Protein AF-A0A7Y5BHI3-F1 (afdb_monomer)

Sequence (91 aa):
MGKLRDQMTMEMELRNYSPKTIQAYIGHMTAFTRMFHKSPAEMGDAEIRQYLHHLKTVKKVSYSNINIAYSALKFFYTQVLRRQWQVMKLP

Solvent-accessible surface area (backbone atoms only — not comparable to full-atom values): 5363 Å² total; per-residue (Å²): 111,66,74,66,47,53,50,44,50,52,60,39,51,79,68,68,52,51,72,68,56,50,51,52,28,53,49,41,53,49,53,53,31,63,74,69,76,47,61,74,86,80,55,53,63,68,58,52,52,51,49,55,48,41,41,52,71,72,65,60,54,55,70,70,56,52,50,48,42,50,50,31,51,51,46,43,42,43,70,66,66,64,39,86,85,76,69,68,85,75,130

Secondary structure (DSSP, 8-state):
-HHHHHHHHHHHHTTT--HHHHHHHHHHHHHHHHHHTS-TTS--HHHHHHHHHHHHHTS---HHHHHHHHHHHHHIIIIIS----------

Foldseek 3Di:
DPPLLVLLLVQCVVVVHDPVLSVLLSVLVVVLCVVVVDDLLVDALVSLVVSLVCCCPVVVDDPVSSVSSVVSNVCSCCPRVVHDHPNPPPD

Mean predicted aligned error: 3.75 Å

Structure (mmCIF, N/CA/C/O backbone):
data_AF-A0A7Y5BHI3-F1
#
_entry.id   AF-A0A7Y5BHI3-F1
#
loop_
_atom_site.group_PDB
_atom_site.id
_atom_site.type_symbol
_atom_site.label_atom_id
_atom_site.label_alt_id
_atom_site.label_comp_id
_atom_site.label_asym_id
_atom_site.label_entity_id
_atom_site.label_seq_id
_atom_site.pdbx_PDB_ins_code
_atom_site.Cartn_x
_atom_site.Cartn_y
_atom_site.Cartn_z
_atom_site.occupancy
_atom_site.B_iso_or_equiv
_atom_site.auth_seq_id
_atom_site.auth_comp_id
_atom_site.auth_asym_id
_atom_site.auth_atom_id
_atom_site.pdbx_PDB_model_num
ATOM 1 N N . MET A 1 1 ? -7.538 4.888 -9.374 1.00 66.56 1 MET A N 1
ATOM 2 C CA . MET A 1 1 ? -7.634 3.782 -8.395 1.00 66.56 1 MET A CA 1
ATOM 3 C C . MET A 1 1 ? -9.004 3.703 -7.696 1.00 66.56 1 MET A C 1
ATOM 5 O O . MET A 1 1 ? -9.042 3.206 -6.589 1.00 66.56 1 MET A O 1
ATOM 9 N N . GLY A 1 2 ? -10.118 4.150 -8.304 1.00 82.38 2 GLY A N 1
ATOM 10 C CA . GLY A 1 2 ? -11.409 4.362 -7.607 1.00 82.38 2 GLY A CA 1
ATOM 11 C C . GLY A 1 2 ? -11.934 3.151 -6.827 1.00 82.38 2 GLY A C 1
ATOM 12 O O . GLY A 1 2 ? -11.705 3.050 -5.631 1.00 82.38 2 GLY A O 1
ATOM 13 N N . LYS A 1 3 ? -12.537 2.176 -7.517 1.00 90.31 3 LYS A N 1
ATOM 14 C CA . LYS A 1 3 ? -13.157 1.007 -6.865 1.00 90.31 3 LYS A CA 1
ATOM 15 C C . LYS A 1 3 ? -12.208 0.224 -5.938 1.00 90.31 3 LYS A C 1
ATOM 17 O O . LYS A 1 3 ? -12.610 -0.207 -4.866 1.00 90.31 3 LYS A O 1
ATOM 22 N N . LEU A 1 4 ? -10.944 0.060 -6.339 1.00 92.94 4 LEU A N 1
ATOM 23 C CA . LEU A 1 4 ? -9.932 -0.668 -5.558 1.00 92.94 4 LEU A CA 1
ATOM 24 C C . LEU A 1 4 ? -9.507 0.082 -4.286 1.00 92.94 4 LEU A C 1
ATOM 26 O O . LEU A 1 4 ? -9.213 -0.549 -3.274 1.00 92.94 4 LEU A O 1
ATOM 30 N N . ARG A 1 5 ? -9.481 1.419 -4.328 1.00 93.69 5 ARG A N 1
ATOM 31 C CA . ARG A 1 5 ? -9.241 2.259 -3.151 1.00 93.69 5 ARG A CA 1
ATOM 32 C C . ARG A 1 5 ? -10.388 2.111 -2.161 1.00 93.69 5 ARG A C 1
ATOM 34 O O . ARG A 1 5 ? -10.118 1.883 -0.991 1.00 93.69 5 ARG A O 1
ATOM 41 N N . ASP A 1 6 ? -11.628 2.202 -2.634 1.00 95.00 6 ASP A N 1
ATOM 42 C CA . ASP A 1 6 ? -12.809 2.136 -1.768 1.00 95.00 6 ASP A CA 1
ATOM 43 C C . ASP A 1 6 ? -12.902 0.768 -1.076 1.00 95.00 6 ASP A C 1
ATOM 45 O O . ASP A 1 6 ? -13.108 0.689 0.133 1.00 95.00 6 ASP A O 1
ATOM 49 N N . GLN A 1 7 ? -12.623 -0.312 -1.816 1.00 95.12 7 GLN A N 1
ATOM 50 C CA . GLN A 1 7 ? -12.514 -1.662 -1.256 1.00 95.12 7 GLN A CA 1
ATOM 51 C C . GLN A 1 7 ? -11.408 -1.771 -0.201 1.00 95.12 7 GLN A C 1
ATOM 53 O O . GLN A 1 7 ? -11.626 -2.352 0.858 1.00 95.12 7 GLN A O 1
ATOM 58 N N . MET A 1 8 ? -10.225 -1.207 -0.466 1.00 96.19 8 MET A N 1
ATOM 59 C CA . MET A 1 8 ? -9.129 -1.210 0.504 1.00 96.19 8 MET A CA 1
ATOM 60 C C . MET A 1 8 ? -9.493 -0.438 1.774 1.00 96.19 8 MET A C 1
ATOM 62 O O . MET A 1 8 ? -9.222 -0.926 2.867 1.00 96.19 8 MET A O 1
ATOM 66 N N . THR A 1 9 ? -10.108 0.738 1.639 1.00 96.75 9 THR A N 1
ATOM 67 C CA . THR A 1 9 ? -10.567 1.546 2.774 1.00 96.75 9 THR A CA 1
ATOM 68 C C . THR A 1 9 ? -11.569 0.768 3.622 1.00 96.75 9 THR A C 1
ATOM 70 O O . THR A 1 9 ? -11.328 0.607 4.815 1.00 96.75 9 THR A O 1
ATOM 73 N N . MET A 1 10 ? -12.602 0.191 3.003 1.00 96.88 10 MET A N 1
ATOM 74 C CA . MET A 1 10 ? -13.608 -0.616 3.700 1.00 96.88 10 MET A CA 1
ATOM 75 C C . MET A 1 10 ? -12.979 -1.804 4.448 1.00 96.88 10 MET A C 1
ATOM 77 O O . MET A 1 10 ? -13.253 -2.017 5.625 1.00 96.88 10 MET A O 1
ATOM 81 N N . GLU A 1 11 ? -12.086 -2.561 3.803 1.00 96.69 11 GLU A N 1
ATOM 82 C CA . GLU A 1 11 ? -11.394 -3.700 4.430 1.00 96.69 11 GLU A CA 1
ATOM 83 C C . GLU A 1 11 ? -10.514 -3.286 5.619 1.00 96.69 11 GLU A C 1
ATOM 85 O O . GLU A 1 11 ? -10.361 -4.048 6.577 1.00 96.69 11 GLU A O 1
ATOM 90 N N . MET A 1 12 ? -9.907 -2.098 5.573 1.00 97.50 12 MET A N 1
ATOM 91 C CA . MET A 1 12 ? -9.111 -1.571 6.683 1.00 97.50 12 MET A CA 1
ATOM 92 C C . MET A 1 12 ? -9.992 -1.081 7.838 1.00 97.50 12 MET A C 1
ATOM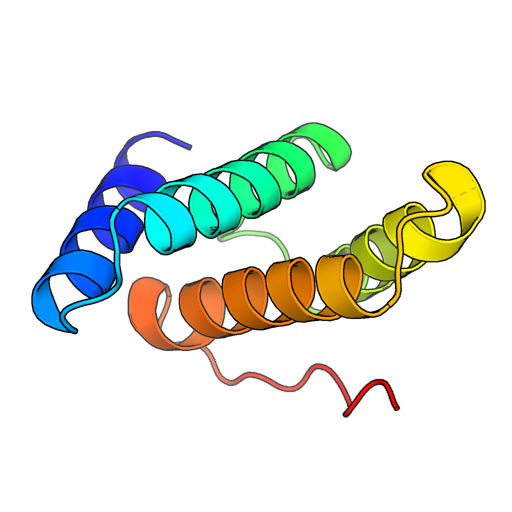 94 O O . MET A 1 12 ? -9.664 -1.335 8.998 1.00 97.50 12 MET A O 1
ATOM 98 N N . GLU A 1 13 ? -11.112 -0.421 7.540 1.00 97.19 13 GLU A N 1
ATOM 99 C CA . GLU A 1 13 ? -12.094 0.025 8.537 1.00 97.19 13 GLU A CA 1
ATOM 100 C C . GLU A 1 13 ? -12.706 -1.162 9.287 1.00 97.19 13 GLU A C 1
ATOM 102 O O . GLU A 1 13 ? -12.713 -1.166 10.516 1.00 97.19 13 GLU A O 1
ATOM 107 N N . LEU A 1 14 ? -13.092 -2.228 8.574 1.00 96.88 14 LEU A N 1
ATOM 108 C CA . LEU A 1 14 ? -13.602 -3.473 9.171 1.00 96.88 14 LEU A CA 1
ATOM 109 C C . LEU A 1 14 ? -12.606 -4.142 10.132 1.00 96.88 14 LEU A C 1
ATOM 111 O O . LEU A 1 14 ? -12.994 -4.920 11.000 1.00 96.88 14 LEU A O 1
ATOM 115 N N . ARG A 1 15 ? -11.313 -3.842 9.988 1.00 96.00 15 ARG A N 1
ATOM 116 C CA . ARG A 1 15 ? -10.232 -4.351 10.844 1.00 96.00 15 ARG A CA 1
ATOM 117 C C . ARG A 1 15 ? -9.799 -3.352 11.915 1.00 96.00 15 ARG A C 1
ATOM 119 O O . ARG A 1 15 ? -8.775 -3.573 12.557 1.00 96.00 15 ARG A O 1
ATOM 126 N N . ASN A 1 16 ? -10.556 -2.273 12.108 1.00 96.44 16 ASN A N 1
ATOM 127 C CA . ASN A 1 16 ? -10.305 -1.226 13.099 1.00 96.44 16 ASN A CA 1
ATOM 128 C C . ASN A 1 16 ? -8.951 -0.517 12.928 1.00 96.44 16 ASN A C 1
ATOM 130 O O . ASN A 1 16 ? -8.324 -0.099 13.904 1.00 96.44 16 ASN A O 1
ATOM 134 N N . TYR A 1 17 ? -8.473 -0.366 11.688 1.00 96.75 17 TYR A N 1
ATOM 135 C CA . TYR A 1 17 ? -7.304 0.475 11.436 1.00 96.75 17 TYR A CA 1
ATOM 136 C C . TYR A 1 17 ? -7.628 1.936 11.748 1.00 96.75 17 TYR A C 1
ATOM 138 O O . TYR A 1 17 ? -8.700 2.438 11.417 1.00 96.75 17 TYR A O 1
ATOM 146 N N . SER A 1 18 ? -6.667 2.651 12.339 1.00 97.44 18 SER A N 1
ATOM 147 C CA . SER A 1 18 ? -6.853 4.078 12.605 1.00 97.44 18 SER A CA 1
ATOM 148 C C . SER A 1 18 ? -7.018 4.870 11.295 1.00 97.44 18 SER A C 1
ATOM 150 O O . SER A 1 18 ? -6.354 4.540 10.301 1.00 97.44 18 SER A O 1
ATOM 152 N N . PRO A 1 19 ? -7.792 5.974 11.285 1.00 97.00 19 PRO A N 1
ATOM 153 C CA . PRO A 1 19 ? -7.929 6.837 10.108 1.00 97.00 19 PRO A CA 1
ATOM 154 C C . PRO A 1 19 ? -6.580 7.315 9.556 1.00 97.00 19 PRO A C 1
ATOM 156 O O . PRO A 1 19 ? -6.373 7.370 8.344 1.00 97.00 19 PRO A O 1
ATOM 159 N N . LYS A 1 20 ? -5.616 7.586 10.446 1.00 96.88 20 LYS A N 1
ATOM 160 C CA . LYS A 1 20 ? -4.251 7.978 10.074 1.00 96.88 20 LYS A CA 1
ATOM 161 C C . LYS A 1 20 ? -3.521 6.862 9.323 1.00 96.88 20 LYS A C 1
ATOM 163 O O . LYS A 1 20 ? -2.831 7.130 8.341 1.00 96.88 20 LYS A O 1
ATOM 168 N N . THR A 1 21 ? -3.682 5.611 9.754 1.00 95.69 21 THR A N 1
ATOM 169 C CA . THR A 1 21 ? -3.081 4.456 9.074 1.00 95.69 21 THR A CA 1
ATOM 170 C C . THR A 1 21 ? -3.725 4.216 7.712 1.00 95.69 21 THR A C 1
ATOM 172 O O . THR A 1 21 ? -3.006 3.976 6.745 1.00 95.69 21 THR A O 1
ATOM 175 N N . ILE A 1 22 ? -5.052 4.343 7.612 1.00 97.31 22 ILE A N 1
ATOM 176 C CA . ILE A 1 22 ? -5.783 4.238 6.340 1.00 97.31 22 ILE A CA 1
ATOM 177 C C . ILE A 1 22 ? -5.264 5.283 5.350 1.00 97.31 22 ILE A C 1
ATOM 179 O O . ILE A 1 22 ? -4.874 4.936 4.237 1.00 97.31 22 ILE A O 1
ATOM 183 N N . GLN A 1 23 ? -5.172 6.549 5.765 1.00 97.12 23 GLN A N 1
ATOM 184 C CA . GLN A 1 23 ? -4.648 7.620 4.914 1.00 97.12 23 GLN A CA 1
ATOM 185 C C . GLN A 1 23 ? -3.222 7.337 4.434 1.00 97.12 23 GLN A C 1
ATOM 187 O O . GLN A 1 23 ? -2.935 7.496 3.247 1.00 97.12 23 GLN A O 1
ATOM 192 N N . ALA A 1 24 ? -2.341 6.868 5.323 1.00 96.88 24 ALA A N 1
ATOM 193 C CA . ALA A 1 24 ? -0.975 6.513 4.952 1.00 96.88 24 ALA A CA 1
ATOM 194 C C . ALA A 1 24 ? -0.944 5.378 3.914 1.00 96.88 24 ALA A C 1
ATOM 196 O O . ALA A 1 24 ? -0.249 5.476 2.901 1.00 96.88 24 ALA A O 1
ATOM 197 N N . TYR A 1 25 ? -1.737 4.326 4.121 1.00 97.50 25 TYR A N 1
ATOM 198 C CA . TYR A 1 25 ? -1.790 3.173 3.222 1.00 97.50 25 TYR A CA 1
ATOM 199 C C . TYR A 1 25 ? -2.327 3.557 1.840 1.00 97.50 25 TYR A C 1
ATOM 201 O O . TYR A 1 25 ? -1.694 3.254 0.826 1.00 97.50 25 TYR A O 1
ATOM 209 N N . ILE A 1 26 ? -3.445 4.287 1.787 1.00 96.81 26 ILE A N 1
ATOM 210 C CA . ILE A 1 26 ? -4.017 4.787 0.530 1.00 96.81 26 ILE A CA 1
ATOM 211 C C . ILE A 1 26 ? -3.051 5.746 -0.175 1.00 96.81 26 ILE A C 1
ATOM 213 O O . ILE A 1 26 ? -2.917 5.693 -1.401 1.00 96.81 26 ILE A O 1
ATOM 217 N N . GLY A 1 27 ? -2.343 6.592 0.577 1.00 96.50 27 GLY A N 1
ATOM 218 C CA . GLY A 1 27 ? -1.315 7.484 0.043 1.00 96.50 27 GLY A CA 1
ATOM 219 C C . GLY A 1 27 ? -0.197 6.717 -0.664 1.00 96.50 27 GLY A C 1
ATOM 220 O O . GLY A 1 27 ? 0.123 7.019 -1.817 1.00 96.50 27 GLY A O 1
ATOM 221 N N . HIS A 1 28 ? 0.339 5.672 -0.026 1.00 96.62 28 HIS A N 1
ATOM 222 C CA . HIS A 1 28 ? 1.362 4.815 -0.630 1.00 96.62 28 HIS A CA 1
ATOM 223 C C . HIS A 1 28 ? 0.855 4.064 -1.857 1.00 96.62 28 HIS A C 1
ATOM 225 O O . HIS A 1 28 ? 1.524 4.080 -2.889 1.00 96.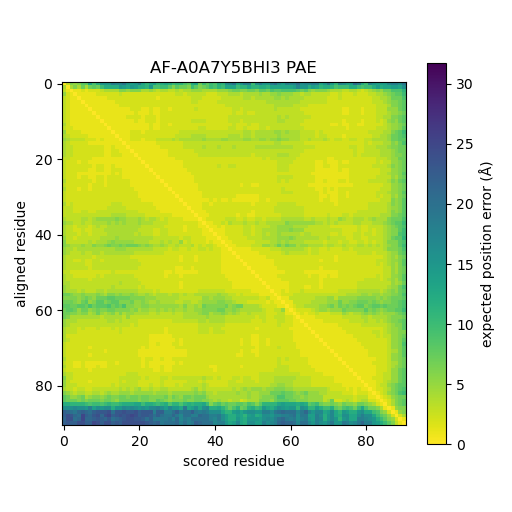62 28 HIS A O 1
ATOM 231 N N . MET A 1 29 ? -0.344 3.480 -1.798 1.00 96.38 29 MET A N 1
ATOM 232 C CA . MET A 1 29 ? -0.942 2.826 -2.964 1.00 96.38 29 MET A CA 1
ATOM 233 C C . MET A 1 29 ? -1.127 3.813 -4.122 1.00 96.38 29 MET A C 1
ATOM 235 O O . MET A 1 29 ? -0.857 3.486 -5.277 1.00 96.38 29 MET A O 1
ATOM 239 N N . THR A 1 30 ? -1.543 5.048 -3.832 1.00 95.12 30 THR A N 1
ATOM 240 C CA . THR A 1 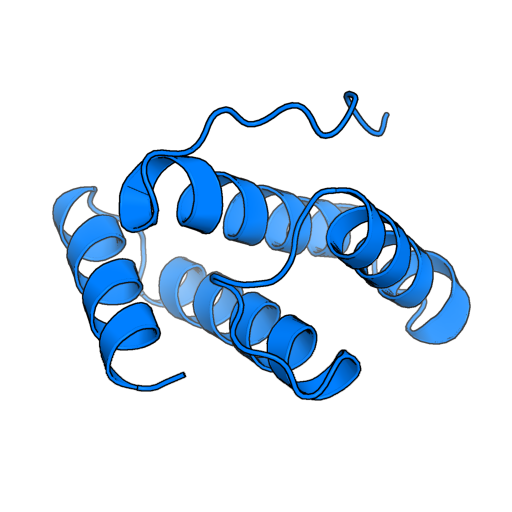30 ? -1.748 6.081 -4.858 1.00 95.12 30 THR A CA 1
ATOM 241 C C . THR A 1 30 ? -0.423 6.469 -5.500 1.00 95.12 30 THR A C 1
ATOM 243 O O . THR A 1 30 ? -0.319 6.475 -6.726 1.00 95.12 30 THR A O 1
ATOM 246 N N . ALA A 1 31 ? 0.613 6.709 -4.694 1.00 95.06 31 ALA A N 1
ATOM 247 C CA . ALA A 1 31 ? 1.960 6.986 -5.185 1.00 95.06 31 ALA A CA 1
ATOM 248 C C . ALA A 1 31 ? 2.527 5.826 -6.020 1.00 95.06 31 ALA A C 1
ATOM 250 O O . ALA A 1 31 ? 3.117 6.068 -7.070 1.00 95.06 31 ALA A O 1
ATOM 251 N N . PHE A 1 32 ? 2.295 4.584 -5.595 1.00 95.56 32 PHE A N 1
ATOM 252 C CA . PHE A 1 32 ? 2.677 3.381 -6.330 1.00 95.56 32 PHE A CA 1
ATOM 253 C C . PHE A 1 32 ? 2.019 3.335 -7.715 1.00 95.56 32 PHE A C 1
ATOM 255 O O . PHE A 1 32 ? 2.708 3.272 -8.728 1.00 95.56 32 PHE A O 1
ATOM 262 N N . THR A 1 33 ? 0.693 3.477 -7.790 1.00 94.38 33 THR 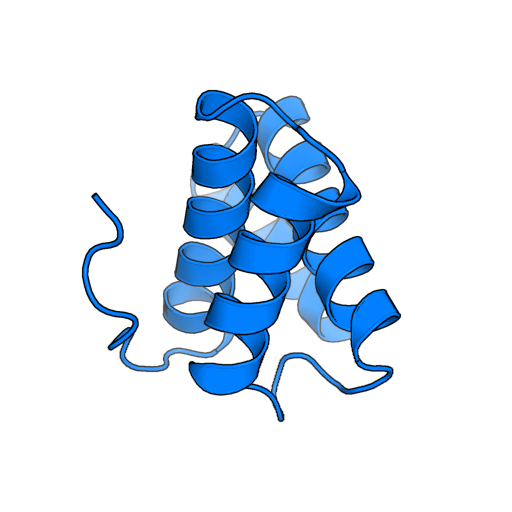A N 1
ATOM 263 C CA . THR A 1 33 ? -0.021 3.477 -9.083 1.00 94.38 33 THR A CA 1
ATOM 264 C C . THR A 1 33 ? 0.366 4.638 -9.989 1.00 94.38 33 THR A C 1
ATOM 266 O O . THR A 1 33 ? 0.443 4.472 -11.204 1.00 94.38 33 THR A O 1
ATOM 269 N N . ARG A 1 34 ? 0.674 5.803 -9.407 1.00 94.56 34 ARG A N 1
ATOM 270 C CA . ARG A 1 34 ? 1.148 6.969 -10.153 1.00 94.56 34 ARG A CA 1
ATOM 271 C C . ARG A 1 34 ? 2.539 6.755 -10.746 1.00 94.56 34 ARG A C 1
ATOM 273 O O . ARG A 1 34 ? 2.790 7.272 -11.822 1.00 94.56 34 ARG A O 1
ATOM 280 N N . MET A 1 35 ? 3.421 6.017 -10.071 1.00 94.69 35 MET A N 1
ATOM 281 C CA . MET A 1 35 ? 4.776 5.749 -10.564 1.00 94.69 35 MET A CA 1
ATOM 282 C C . MET A 1 35 ? 4.775 4.893 -11.838 1.00 94.69 35 MET A C 1
ATOM 284 O O . MET A 1 35 ? 5.591 5.128 -12.721 1.00 94.69 35 MET A O 1
ATOM 288 N N . PHE A 1 36 ? 3.865 3.923 -11.941 1.00 94.44 36 PHE A N 1
ATOM 289 C CA . PHE A 1 36 ? 3.836 2.976 -13.063 1.00 94.44 36 PHE A CA 1
ATOM 290 C C . PHE A 1 36 ? 2.753 3.262 -14.100 1.00 94.44 36 PHE A C 1
ATOM 292 O O . PHE A 1 36 ? 2.763 2.635 -15.154 1.00 94.44 36 PHE A O 1
ATOM 299 N N . HIS A 1 37 ? 1.814 4.170 -13.812 1.00 92.81 37 HIS A N 1
ATOM 300 C CA . HIS A 1 37 ? 0.661 4.472 -14.669 1.00 92.81 37 HIS A CA 1
ATOM 301 C C . HIS A 1 37 ? -0.171 3.231 -15.045 1.00 92.81 37 HIS A C 1
ATOM 303 O O . HIS A 1 37 ? -0.789 3.179 -16.104 1.00 92.81 37 HIS A O 1
ATOM 309 N N . LYS A 1 38 ? -0.201 2.233 -14.155 1.00 91.12 38 LYS A N 1
ATOM 310 C CA . LYS A 1 38 ? -0.917 0.964 -14.327 1.00 91.12 38 LYS A CA 1
ATOM 311 C C . LYS A 1 38 ? -1.900 0.734 -13.191 1.00 91.12 38 LYS A C 1
ATOM 313 O O . LYS A 1 38 ? -1.746 1.276 -12.088 1.00 91.12 38 LYS A O 1
ATOM 318 N N . SER A 1 39 ? -2.902 -0.103 -13.443 1.00 91.19 39 SER A N 1
ATOM 319 C CA . SER A 1 39 ? -3.754 -0.593 -12.367 1.00 91.19 39 SER A CA 1
ATOM 320 C C . SER A 1 39 ? -2.916 -1.425 -11.392 1.00 91.19 39 SER A C 1
ATOM 322 O O . SER A 1 39 ? -2.134 -2.269 -11.830 1.00 91.19 39 SER A O 1
ATOM 324 N N . PRO A 1 40 ? -3.082 -1.273 -10.066 1.00 91.50 40 PRO A N 1
ATOM 325 C CA . PRO A 1 40 ? -2.375 -2.117 -9.105 1.00 91.50 40 PRO A CA 1
ATOM 326 C C . PRO A 1 40 ? -2.827 -3.579 -9.152 1.00 91.50 40 PRO A C 1
ATOM 328 O O . PRO A 1 40 ? -2.155 -4.439 -8.601 1.00 91.50 40 PRO A O 1
ATOM 331 N N . ALA A 1 41 ? -3.920 -3.886 -9.855 1.00 91.25 41 ALA A N 1
ATOM 332 C CA . ALA A 1 41 ? -4.291 -5.258 -10.178 1.00 91.25 41 ALA A CA 1
ATOM 333 C C . ALA A 1 41 ? -3.424 -5.881 -11.292 1.00 91.25 41 ALA A C 1
ATOM 335 O O . ALA A 1 41 ? -3.349 -7.101 -11.383 1.00 91.25 41 ALA A O 1
ATOM 336 N N . GLU A 1 42 ? -2.748 -5.094 -12.123 1.00 91.25 42 GLU A N 1
ATOM 337 C CA . GLU A 1 42 ? -1.906 -5.591 -13.228 1.00 91.25 42 GLU A CA 1
ATOM 338 C C . GLU A 1 42 ? -0.418 -5.628 -12.863 1.00 91.25 42 GLU A C 1
ATOM 340 O O . GLU A 1 42 ? 0.411 -6.077 -13.647 1.00 91.25 42 GLU A O 1
ATOM 345 N N . MET A 1 43 ? -0.080 -5.141 -11.671 1.00 92.31 43 MET A N 1
ATOM 346 C CA . MET A 1 43 ? 1.283 -5.072 -11.162 1.00 92.31 43 MET A CA 1
ATOM 347 C C . MET A 1 43 ? 1.576 -6.229 -10.203 1.00 92.31 43 MET A C 1
ATOM 349 O O . MET A 1 43 ? 0.661 -6.877 -9.680 1.00 92.31 43 MET A O 1
ATOM 353 N N . GLY A 1 44 ? 2.863 -6.484 -9.972 1.00 88.44 44 GLY A N 1
ATOM 354 C CA . GLY A 1 44 ? 3.320 -7.547 -9.084 1.00 88.44 44 GLY A CA 1
ATOM 355 C C . GLY A 1 44 ? 4.669 -7.247 -8.442 1.00 88.44 44 GLY A C 1
ATOM 356 O O . GLY A 1 44 ? 5.034 -6.097 -8.187 1.00 88.44 44 GLY A O 1
ATOM 357 N N . ASP A 1 45 ? 5.413 -8.309 -8.146 1.00 89.75 45 ASP A N 1
ATOM 358 C CA . ASP A 1 45 ? 6.638 -8.252 -7.346 1.00 89.75 45 ASP A CA 1
ATOM 359 C C . ASP A 1 45 ? 7.719 -7.338 -7.939 1.00 89.75 45 ASP A C 1
ATOM 361 O O . ASP A 1 45 ? 8.469 -6.704 -7.192 1.00 89.75 45 ASP A O 1
ATOM 365 N N . ALA A 1 46 ? 7.799 -7.249 -9.270 1.00 90.75 46 ALA A N 1
ATOM 366 C CA . ALA A 1 46 ? 8.766 -6.402 -9.961 1.00 90.75 46 ALA A CA 1
ATOM 367 C C . ALA A 1 46 ? 8.521 -4.916 -9.659 1.00 90.75 46 ALA A C 1
ATOM 369 O O . ALA A 1 46 ? 9.424 -4.224 -9.179 1.00 90.75 46 ALA A O 1
ATOM 370 N N . GLU A 1 47 ? 7.293 -4.438 -9.860 1.00 94.38 47 GLU A N 1
ATOM 371 C CA . GLU A 1 47 ? 6.912 -3.053 -9.579 1.00 94.38 47 GLU A CA 1
ATOM 372 C C . GLU A 1 47 ? 7.011 -2.743 -8.084 1.00 94.38 47 GLU A C 1
ATOM 374 O O . GLU A 1 47 ? 7.497 -1.676 -7.702 1.00 94.38 47 GLU A O 1
ATOM 379 N N . ILE A 1 48 ? 6.611 -3.682 -7.218 1.00 93.19 48 ILE A N 1
ATOM 380 C CA . ILE A 1 48 ? 6.711 -3.519 -5.760 1.00 93.19 48 ILE A CA 1
ATOM 381 C C . ILE A 1 48 ? 8.167 -3.281 -5.345 1.00 93.19 48 ILE A C 1
ATOM 383 O O . ILE A 1 48 ? 8.457 -2.321 -4.626 1.00 93.19 48 ILE A O 1
ATOM 387 N N . ARG A 1 49 ? 9.102 -4.113 -5.822 1.00 91.94 49 ARG A N 1
ATOM 388 C CA . ARG A 1 49 ? 10.537 -3.956 -5.527 1.00 91.94 49 ARG A CA 1
ATOM 389 C C . ARG A 1 49 ? 11.072 -2.627 -6.045 1.00 91.94 49 ARG A C 1
ATOM 391 O O . ARG A 1 49 ? 11.775 -1.934 -5.312 1.00 91.94 49 ARG A O 1
ATOM 398 N N . GLN A 1 50 ? 10.712 -2.246 -7.269 1.00 94.12 50 GLN A N 1
ATOM 399 C CA . GLN A 1 50 ? 11.135 -0.974 -7.856 1.00 94.12 50 GLN A CA 1
ATOM 400 C C . GLN A 1 50 ? 10.607 0.231 -7.070 1.00 94.12 50 GLN A C 1
ATOM 402 O O . GLN A 1 50 ? 11.353 1.181 -6.836 1.00 94.12 50 GLN A O 1
ATOM 407 N N . TYR A 1 51 ? 9.362 0.186 -6.595 1.00 94.88 51 TYR A N 1
ATOM 408 C CA . TYR A 1 51 ? 8.787 1.256 -5.783 1.00 94.88 51 TYR A CA 1
ATOM 409 C C . TYR A 1 51 ? 9.471 1.393 -4.424 1.00 94.88 51 TYR A C 1
ATOM 411 O O . TYR A 1 51 ? 9.856 2.495 -4.036 1.00 94.88 51 TYR A O 1
ATOM 419 N N . LEU A 1 52 ? 9.687 0.286 -3.709 1.00 92.88 52 LEU A N 1
ATOM 420 C CA . LEU A 1 52 ? 10.383 0.315 -2.418 1.00 92.88 52 LEU A CA 1
ATOM 421 C C . LEU A 1 52 ? 11.837 0.781 -2.584 1.00 92.88 52 LEU A C 1
ATOM 423 O O . LEU A 1 52 ? 12.332 1.582 -1.787 1.00 92.88 52 LEU A O 1
ATOM 427 N N . HIS A 1 53 ? 12.499 0.362 -3.665 1.00 93.06 53 HIS A N 1
ATOM 428 C CA . HIS A 1 53 ? 13.824 0.856 -4.025 1.00 93.06 53 HIS A CA 1
ATOM 429 C C . HIS A 1 53 ? 13.815 2.360 -4.338 1.00 93.06 53 HIS A C 1
ATOM 431 O O . HIS A 1 53 ? 14.695 3.084 -3.872 1.00 93.06 53 HIS A O 1
ATOM 437 N N . HIS A 1 54 ? 12.813 2.858 -5.066 1.00 94.25 54 HIS A N 1
ATOM 438 C CA . HIS A 1 54 ? 12.644 4.285 -5.352 1.00 94.25 54 HIS A CA 1
ATOM 439 C C . HIS A 1 54 ? 12.422 5.103 -4.074 1.00 94.25 54 HIS A C 1
ATOM 441 O O . HIS A 1 54 ? 13.032 6.160 -3.903 1.00 94.25 54 HIS A O 1
ATOM 447 N N . LEU A 1 55 ? 11.604 4.605 -3.141 1.00 93.38 55 LEU A N 1
ATOM 448 C CA . LEU A 1 55 ? 11.414 5.245 -1.839 1.00 93.38 55 LEU A CA 1
ATOM 449 C C . LEU A 1 55 ? 12.742 5.373 -1.080 1.00 93.38 55 LEU A C 1
ATOM 451 O O . LEU A 1 55 ? 13.047 6.439 -0.543 1.00 93.38 55 LEU A O 1
ATOM 455 N N . LYS A 1 56 ? 13.558 4.315 -1.089 1.00 91.31 56 LYS A N 1
ATOM 456 C CA . LYS A 1 56 ? 14.861 4.289 -0.417 1.00 91.31 56 LYS A CA 1
ATOM 457 C C . LYS A 1 56 ? 15.895 5.203 -1.075 1.00 91.31 56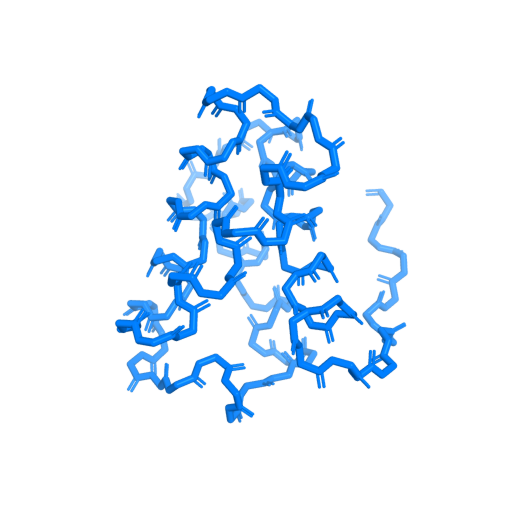 LYS A C 1
ATOM 459 O O . LYS A 1 56 ? 16.567 5.960 -0.386 1.00 91.31 56 LYS A O 1
ATOM 464 N N . THR A 1 57 ? 16.050 5.120 -2.393 1.00 90.88 57 THR A N 1
ATOM 465 C CA . THR A 1 57 ? 17.181 5.742 -3.105 1.00 90.88 57 THR A CA 1
ATOM 466 C C . THR A 1 57 ? 16.881 7.147 -3.602 1.00 90.88 57 THR A C 1
ATOM 468 O O . THR A 1 57 ? 17.724 8.033 -3.478 1.00 90.88 57 THR A O 1
ATOM 471 N N . VAL A 1 58 ? 15.670 7.373 -4.115 1.00 89.44 58 VAL A N 1
ATOM 472 C CA . VAL A 1 58 ? 15.276 8.655 -4.709 1.00 89.44 58 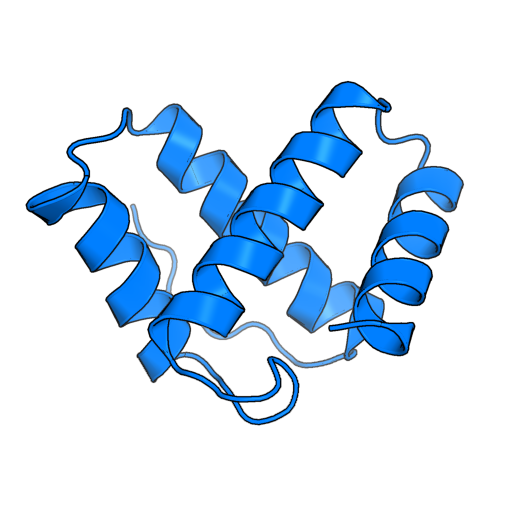VAL A CA 1
ATOM 473 C C . VAL A 1 58 ? 14.603 9.543 -3.675 1.00 89.44 58 VAL A C 1
ATOM 475 O O . VAL A 1 58 ? 15.003 10.689 -3.491 1.00 89.44 58 VAL A O 1
ATOM 478 N N . LYS 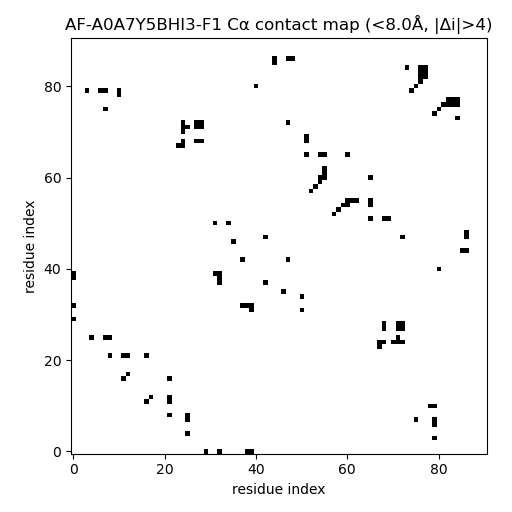A 1 59 ? 13.595 9.022 -2.965 1.00 86.75 59 LYS A N 1
ATOM 479 C CA . LYS A 1 59 ? 12.870 9.806 -1.950 1.00 86.75 59 LYS A CA 1
ATOM 480 C C . LYS A 1 59 ? 13.595 9.876 -0.606 1.00 86.75 59 LYS A C 1
ATOM 482 O O . LYS A 1 59 ? 13.219 10.712 0.208 1.00 86.75 59 LYS A O 1
ATOM 487 N N . LYS A 1 60 ? 14.603 9.019 -0.381 1.00 89.12 60 LYS A N 1
ATOM 488 C CA . LYS A 1 60 ? 15.417 8.943 0.847 1.00 89.12 60 LYS A CA 1
ATOM 489 C C . LYS A 1 60 ? 14.571 8.970 2.126 1.00 89.12 60 LYS A C 1
ATOM 491 O O . LYS A 1 60 ? 14.930 9.614 3.109 1.00 89.12 60 LYS A O 1
ATOM 496 N N . VAL A 1 61 ? 13.417 8.301 2.099 1.00 90.69 61 VAL A N 1
ATOM 497 C CA . VAL A 1 61 ? 12.520 8.262 3.261 1.00 90.69 61 VAL A CA 1
ATOM 498 C C . VAL A 1 61 ? 13.078 7.349 4.349 1.00 90.69 61 VAL A C 1
ATOM 500 O O . VAL A 1 61 ? 13.881 6.454 4.079 1.00 90.69 61 VAL A O 1
ATOM 503 N N . SER A 1 62 ? 12.622 7.554 5.585 1.00 91.25 62 SER A N 1
ATOM 504 C CA . SER A 1 62 ? 13.005 6.701 6.708 1.00 91.25 62 SER A CA 1
ATOM 505 C C . SER A 1 62 ? 12.571 5.250 6.489 1.00 91.25 62 SER A C 1
ATOM 507 O O . SER A 1 62 ? 11.571 4.963 5.823 1.00 91.25 62 SER A O 1
ATOM 509 N N . TYR A 1 63 ? 13.301 4.328 7.112 1.00 88.56 63 TYR A N 1
ATOM 510 C CA . TYR A 1 63 ? 12.993 2.901 7.059 1.00 88.56 63 TYR A CA 1
ATOM 511 C C . TYR A 1 63 ? 11.572 2.594 7.566 1.00 88.56 63 TYR A C 1
ATOM 513 O O . TYR A 1 63 ? 10.839 1.830 6.943 1.00 88.56 63 TYR A O 1
ATOM 521 N N . SER A 1 64 ? 11.113 3.289 8.614 1.00 91.12 64 SER A N 1
ATOM 522 C CA . SER A 1 64 ? 9.734 3.178 9.106 1.00 91.12 64 SER A CA 1
ATOM 523 C C . SER A 1 64 ? 8.695 3.534 8.038 1.00 91.12 64 SER A C 1
ATOM 525 O O . SER A 1 64 ? 7.669 2.867 7.938 1.00 91.12 64 SER A O 1
ATOM 527 N N . ASN A 1 65 ? 8.962 4.539 7.199 1.00 92.38 65 ASN A N 1
ATOM 528 C CA . ASN A 1 65 ? 8.060 4.906 6.109 1.00 92.38 65 ASN A CA 1
ATOM 529 C C . ASN A 1 65 ? 8.051 3.853 4.987 1.00 92.38 65 ASN A C 1
ATOM 531 O O . ASN A 1 65 ? 7.000 3.555 4.424 1.00 92.38 65 ASN A O 1
ATOM 535 N N . ILE A 1 66 ? 9.204 3.238 4.695 1.00 93.50 66 ILE A N 1
ATOM 536 C CA . ILE A 1 66 ? 9.291 2.101 3.761 1.00 93.50 66 ILE A CA 1
ATOM 537 C C . ILE A 1 66 ? 8.476 0.916 4.293 1.00 93.50 66 ILE A C 1
ATOM 539 O O . ILE A 1 66 ? 7.746 0.291 3.528 1.00 93.50 66 ILE A O 1
ATOM 543 N N . ASN A 1 67 ? 8.523 0.647 5.598 1.00 93.38 67 ASN A N 1
ATOM 544 C CA . ASN A 1 67 ? 7.737 -0.423 6.215 1.00 93.38 67 ASN A CA 1
ATOM 545 C C . ASN A 1 67 ? 6.231 -0.173 6.144 1.00 93.38 67 ASN A C 1
ATOM 547 O O . ASN A 1 67 ? 5.465 -1.113 5.915 1.00 93.38 67 ASN A O 1
ATOM 551 N N . ILE A 1 68 ? 5.793 1.079 6.291 1.00 95.12 68 ILE A N 1
ATOM 552 C CA . ILE A 1 68 ? 4.388 1.449 6.078 1.00 95.12 68 ILE A CA 1
ATOM 553 C C . ILE A 1 68 ? 4.001 1.194 4.617 1.00 95.12 68 ILE A C 1
ATOM 555 O O . ILE A 1 68 ? 2.986 0.544 4.369 1.00 95.12 68 ILE A O 1
ATOM 559 N N . ALA A 1 69 ? 4.829 1.617 3.658 1.00 95.50 69 ALA A N 1
ATOM 560 C CA . ALA A 1 69 ? 4.603 1.372 2.235 1.00 95.50 69 ALA A CA 1
ATOM 561 C C . ALA A 1 69 ? 4.519 -0.128 1.903 1.00 95.50 69 ALA A C 1
ATOM 563 O O . ALA A 1 69 ? 3.589 -0.569 1.229 1.00 95.50 69 ALA A O 1
ATOM 564 N N . TYR A 1 70 ? 5.460 -0.923 2.416 1.00 94.81 70 TYR A N 1
ATOM 565 C CA . TYR A 1 70 ? 5.485 -2.375 2.253 1.00 94.81 70 TYR A CA 1
ATOM 566 C C . TYR A 1 70 ? 4.232 -3.025 2.842 1.00 94.81 70 TYR A C 1
ATOM 568 O O . TYR A 1 70 ? 3.600 -3.856 2.192 1.00 94.81 70 TYR A O 1
ATOM 576 N N . SER A 1 71 ? 3.836 -2.622 4.050 1.00 95.31 71 SER A N 1
ATOM 577 C CA . SER A 1 71 ? 2.651 -3.163 4.720 1.00 95.31 71 SER A CA 1
ATOM 578 C C . SER A 1 71 ? 1.364 -2.796 3.982 1.00 95.31 71 SER A C 1
ATOM 580 O O . SER A 1 71 ? 0.477 -3.639 3.863 1.00 95.31 71 SER A O 1
ATOM 582 N N . ALA A 1 72 ? 1.285 -1.586 3.421 1.00 96.25 72 ALA A N 1
ATOM 583 C CA . ALA A 1 72 ? 0.168 -1.152 2.587 1.00 96.25 72 ALA A CA 1
ATOM 584 C C . ALA A 1 72 ? 0.036 -1.997 1.317 1.00 96.25 72 ALA A C 1
ATOM 586 O O . ALA A 1 72 ? -1.052 -2.489 1.017 1.00 96.25 72 ALA A O 1
ATOM 587 N N . LEU A 1 73 ? 1.151 -2.231 0.616 1.00 95.38 73 LEU A N 1
ATOM 588 C CA . LEU A 1 73 ? 1.185 -3.096 -0.565 1.00 95.38 73 LEU A CA 1
ATOM 589 C C . LEU A 1 73 ? 0.793 -4.526 -0.184 1.00 95.38 73 LEU A C 1
ATOM 591 O O . LEU A 1 73 ? -0.131 -5.088 -0.767 1.00 95.38 73 LEU A O 1
ATOM 595 N N . LYS A 1 74 ? 1.413 -5.095 0.854 1.00 94.56 74 LYS A N 1
ATOM 596 C CA . LYS A 1 74 ? 1.089 -6.443 1.333 1.00 94.56 74 LYS A CA 1
ATOM 597 C C . LYS A 1 74 ? -0.392 -6.582 1.661 1.00 94.56 74 LYS A C 1
ATOM 599 O O . LYS A 1 74 ? -1.019 -7.556 1.244 1.00 94.56 74 LYS A O 1
ATOM 604 N N . PHE A 1 75 ? -0.962 -5.621 2.384 1.00 95.56 75 PHE A N 1
ATOM 605 C CA . PHE A 1 75 ? -2.383 -5.616 2.712 1.00 95.56 75 PHE A CA 1
ATOM 606 C C . PHE A 1 75 ? -3.239 -5.606 1.448 1.00 95.56 75 PHE A C 1
ATOM 608 O O . PHE A 1 75 ? -4.114 -6.453 1.295 1.00 95.56 75 PHE A O 1
ATOM 615 N N . PHE A 1 76 ? -2.952 -4.702 0.514 1.00 95.62 76 PHE A N 1
ATOM 616 C CA . PHE A 1 76 ? -3.707 -4.589 -0.724 1.00 95.62 76 PHE A CA 1
ATOM 617 C C . PHE A 1 76 ? -3.698 -5.899 -1.527 1.00 95.62 76 PHE A C 1
ATOM 619 O O . PHE A 1 76 ? -4.752 -6.443 -1.855 1.00 95.62 76 PHE 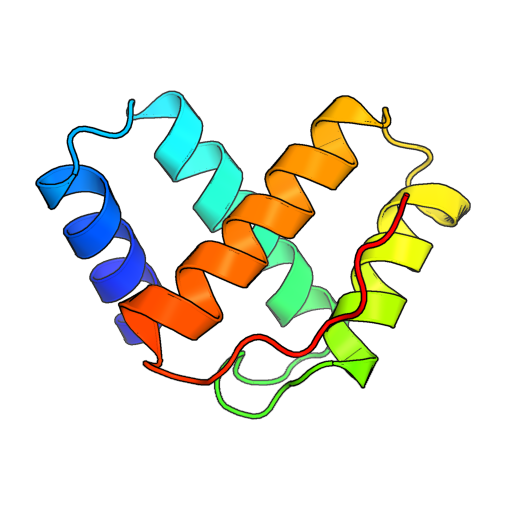A O 1
ATOM 626 N N . TYR A 1 77 ? -2.522 -6.467 -1.788 1.00 94.75 77 TYR A N 1
ATOM 627 C CA . TYR A 1 77 ? -2.425 -7.676 -2.605 1.00 94.75 77 TYR A CA 1
ATOM 628 C C . TYR A 1 77 ? -2.998 -8.918 -1.909 1.00 94.75 77 TYR A C 1
ATOM 630 O O . TYR A 1 77 ? -3.622 -9.742 -2.572 1.00 94.75 77 TYR A O 1
ATOM 638 N N . THR A 1 78 ? -2.852 -9.044 -0.586 1.00 93.81 78 THR A N 1
ATOM 639 C CA . THR A 1 78 ? -3.341 -10.229 0.145 1.00 93.81 78 THR A CA 1
ATOM 640 C C . THR A 1 78 ? -4.810 -10.147 0.545 1.00 93.81 78 THR A C 1
ATOM 642 O O . THR A 1 78 ? -5.504 -11.158 0.497 1.00 93.81 78 THR A O 1
ATOM 645 N N . GLN A 1 79 ? -5.297 -8.974 0.951 1.00 94.06 79 GLN A N 1
ATOM 646 C CA . GLN A 1 79 ? -6.649 -8.814 1.496 1.00 94.06 79 GLN A CA 1
ATOM 647 C C . GLN A 1 79 ? -7.637 -8.316 0.443 1.00 94.06 79 GLN A C 1
ATOM 649 O O . GLN A 1 79 ? -8.744 -8.840 0.369 1.00 94.06 79 GLN A O 1
ATOM 654 N N . VAL A 1 80 ? -7.233 -7.363 -0.404 1.00 93.31 80 VAL A N 1
ATOM 655 C CA . VAL A 1 80 ? -8.123 -6.779 -1.424 1.00 93.31 80 VAL A CA 1
ATOM 656 C C . VAL A 1 80 ? -8.126 -7.635 -2.687 1.00 93.31 80 VAL A C 1
ATOM 658 O O . VAL A 1 80 ? -9.186 -8.021 -3.167 1.00 93.31 80 VAL A O 1
ATOM 661 N N . LEU A 1 81 ? -6.945 -7.990 -3.203 1.00 92.88 81 LEU A N 1
ATOM 662 C CA . LEU A 1 81 ? -6.829 -8.801 -4.424 1.00 92.88 81 LEU A CA 1
ATOM 663 C C . LEU A 1 81 ? -6.783 -10.314 -4.180 1.00 92.88 81 LEU A C 1
ATOM 665 O O . LEU A 1 81 ? -6.799 -11.071 -5.149 1.00 92.88 81 LEU A O 1
ATOM 669 N N . ARG A 1 82 ? -6.709 -10.759 -2.917 1.00 92.38 82 ARG A N 1
ATOM 670 C CA . ARG A 1 82 ? -6.648 -12.184 -2.532 1.00 92.38 82 ARG A CA 1
ATOM 671 C C . ARG A 1 82 ? -5.537 -12.970 -3.248 1.00 92.38 82 ARG A C 1
ATOM 673 O O . ARG A 1 82 ? -5.692 -14.147 -3.557 1.00 92.38 82 ARG A O 1
ATOM 680 N N . ARG A 1 83 ? -4.398 -12.323 -3.503 1.00 90.62 83 ARG A N 1
ATOM 681 C CA . ARG A 1 83 ? -3.215 -12.929 -4.127 1.00 90.62 83 ARG A CA 1
ATOM 682 C C . ARG A 1 83 ? -2.235 -13.435 -3.078 1.00 90.62 83 ARG A C 1
ATOM 684 O O . ARG A 1 83 ? -2.138 -12.886 -1.979 1.00 90.62 83 ARG A O 1
ATOM 691 N N . GLN A 1 84 ? -1.459 -14.454 -3.444 1.00 86.25 84 GLN A N 1
ATOM 692 C CA . GLN A 1 84 ? -0.301 -14.841 -2.645 1.00 86.25 84 GLN A CA 1
ATOM 693 C C . GLN A 1 84 ? 0.746 -13.728 -2.667 1.00 86.25 84 GLN A C 1
ATOM 695 O O . GLN A 1 84 ? 1.044 -13.151 -3.709 1.00 86.25 84 GLN A O 1
ATOM 700 N N . TRP A 1 85 ? 1.314 -13.445 -1.499 1.00 85.56 85 TRP A N 1
ATOM 701 C CA . TRP A 1 85 ? 2.387 -12.473 -1.350 1.00 85.56 85 TRP A CA 1
ATOM 702 C C . TRP A 1 85 ? 3.732 -13.188 -1.357 1.00 85.56 85 TRP A C 1
ATOM 704 O O . TRP A 1 85 ? 4.091 -13.820 -0.363 1.00 85.56 85 TRP A O 1
ATOM 714 N N . GLN A 1 86 ? 4.462 -13.085 -2.467 1.00 77.38 86 GLN A N 1
ATOM 715 C CA . GLN A 1 86 ? 5.774 -13.721 -2.639 1.00 77.38 86 GLN A CA 1
ATOM 716 C C . GLN A 1 86 ? 6.939 -12.729 -2.688 1.00 77.38 86 GLN A C 1
ATOM 718 O O . GLN A 1 86 ? 8.092 -13.123 -2.880 1.00 77.38 86 GLN A O 1
ATOM 723 N N . VAL A 1 87 ? 6.674 -11.447 -2.420 1.00 69.25 87 VAL A N 1
ATOM 724 C CA . VAL A 1 87 ? 7.728 -10.444 -2.283 1.00 69.25 87 VAL A CA 1
ATOM 725 C C . VAL A 1 87 ? 8.610 -10.844 -1.100 1.00 69.25 87 VAL A C 1
ATOM 727 O O . VAL A 1 87 ? 8.226 -10.673 0.059 1.00 69.25 87 VAL A O 1
ATOM 730 N N . MET A 1 88 ? 9.766 -11.441 -1.428 1.00 57.75 88 MET A N 1
ATOM 731 C CA . MET A 1 88 ? 10.859 -11.811 -0.522 1.00 57.75 88 MET A CA 1
ATOM 732 C C . MET A 1 88 ? 10.959 -10.816 0.635 1.00 57.75 88 MET A C 1
ATOM 734 O O . MET A 1 88 ? 10.917 -9.611 0.385 1.00 57.75 88 MET A O 1
ATOM 738 N N . LYS A 1 89 ? 11.098 -11.325 1.871 1.00 54.94 89 LYS A N 1
ATOM 739 C CA . LYS A 1 89 ? 11.318 -10.520 3.081 1.00 54.94 89 LYS A CA 1
ATOM 740 C C . LYS A 1 89 ? 12.464 -9.541 2.810 1.00 54.94 89 LYS A C 1
ATOM 742 O O . LYS A 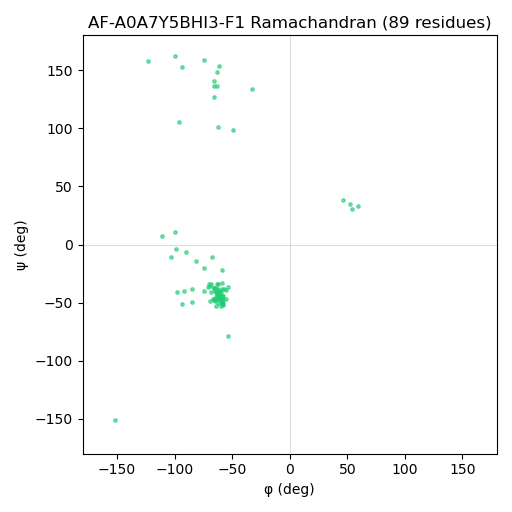1 89 ? 13.628 -9.928 2.853 1.00 54.94 89 LYS A O 1
ATOM 747 N N . LEU A 1 90 ? 12.127 -8.301 2.472 1.00 51.28 90 LEU A N 1
ATOM 748 C CA . LEU A 1 90 ? 13.095 -7.220 2.474 1.00 51.28 90 LEU A CA 1
ATOM 749 C C . LEU A 1 90 ? 13.494 -7.035 3.947 1.00 51.28 90 LEU A C 1
ATOM 751 O O . LEU A 1 90 ? 12.587 -6.992 4.784 1.00 51.28 90 LEU A O 1
ATOM 755 N N . PRO A 1 91 ? 14.801 -7.062 4.260 1.00 45.06 91 PRO A N 1
ATOM 756 C CA . PRO A 1 91 ? 15.293 -7.026 5.630 1.00 45.06 91 PRO A CA 1
ATOM 757 C C . PRO A 1 91 ? 14.898 -5.747 6.354 1.00 45.06 91 PRO A C 1
ATOM 759 O O . PRO A 1 91 ? 14.714 -4.693 5.694 1.00 45.06 91 PRO A O 1
#

Radius of gyration: 12.32 Å; Cα contacts (8 Å, |Δi|>4): 70; chains: 1; bounding box: 31×25×28 Å

pLDDT: mean 91.07, std 9.78, range [45.06, 97.5]

Nearest PDB structures (foldseek):
  5hxy-assembly5_E  TM=8.610E-01  e=1.595E-03  Thermoplasma acidophilum DSM 1728
  5hxy-assembly2_B  TM=8.645E-01  e=4.028E-03  Thermoplasma acidophilum DSM 1728
  5hxy-assembly3_C  TM=8.591E-01  e=4.254E-03  Thermoplasma acidophilum DSM 1728
  5hxy-assembly6_F  TM=8.902E-01  e=6.229E-03  Thermoplasma acidophilum DSM 1728
  5hxy-assembly4_D  TM=8.636E-01  e=5.899E-03  Thermoplasma acidophilum DSM 1728